Protein AF-A0A382NMR7-F1 (afdb_monomer_lite)

Radius of gyration: 14.99 Å; chains: 1; bounding box: 38×22×37 Å

Structure (mmCIF, N/CA/C/O backbone):
data_AF-A0A382NMR7-F1
#
_entry.id   AF-A0A382NMR7-F1
#
loop_
_atom_site.group_PDB
_atom_site.id
_atom_site.type_symbol
_atom_site.label_atom_id
_atom_site.label_alt_id
_atom_site.label_comp_id
_atom_site.label_asym_id
_atom_site.label_entity_id
_atom_site.label_seq_id
_atom_site.pdbx_PDB_ins_code
_atom_site.Cartn_x
_atom_site.Cartn_y
_atom_site.Cartn_z
_atom_site.occupancy
_atom_site.B_iso_or_equiv
_atom_site.auth_seq_id
_atom_site.auth_comp_id
_atom_site.auth_asym_id
_atom_site.auth_atom_id
_atom_site.pdbx_PDB_model_num
ATOM 1 N N . SER A 1 1 ? 13.435 4.772 -14.706 1.00 70.00 1 SER A N 1
ATOM 2 C CA . SER A 1 1 ? 12.313 4.580 -13.760 1.00 70.00 1 SER A CA 1
ATOM 3 C C . SER A 1 1 ? 11.799 3.152 -13.879 1.00 70.00 1 SER A C 1
ATOM 5 O O . SER A 1 1 ? 11.372 2.761 -14.958 1.00 70.00 1 SER A O 1
ATOM 7 N N . ALA A 1 2 ? 11.875 2.361 -12.801 1.00 80.94 2 ALA A N 1
ATOM 8 C CA . ALA A 1 2 ? 11.530 0.931 -12.812 1.00 80.94 2 ALA A CA 1
ATOM 9 C C . ALA A 1 2 ? 10.102 0.664 -13.328 1.00 80.94 2 ALA A C 1
ATOM 11 O O . ALA A 1 2 ? 9.911 -0.187 -14.187 1.00 80.94 2 ALA A O 1
ATOM 12 N N . VAL A 1 3 ? 9.124 1.477 -12.911 1.00 86.19 3 VAL A N 1
ATOM 13 C CA . VAL A 1 3 ? 7.728 1.383 -13.380 1.00 86.19 3 VAL A CA 1
ATOM 14 C C . VAL A 1 3 ? 7.607 1.604 -14.893 1.00 86.19 3 VAL A C 1
ATOM 16 O O . VAL A 1 3 ? 6.894 0.868 -15.565 1.00 86.19 3 VAL A O 1
ATOM 19 N N . SER A 1 4 ? 8.349 2.559 -15.465 1.00 89.56 4 SER A N 1
ATOM 20 C CA . SER A 1 4 ? 8.329 2.805 -16.914 1.00 89.56 4 SER A CA 1
ATOM 21 C C . SER A 1 4 ? 8.871 1.617 -17.713 1.00 89.56 4 SER A C 1
ATOM 23 O O . SER A 1 4 ? 8.371 1.350 -18.801 1.00 89.56 4 SER A O 1
ATOM 25 N N . ASN A 1 5 ? 9.859 0.887 -17.184 1.00 92.12 5 ASN A N 1
ATOM 26 C CA . ASN A 1 5 ? 10.336 -0.344 -17.820 1.00 92.12 5 ASN A CA 1
ATOM 27 C C . ASN A 1 5 ? 9.289 -1.457 -17.734 1.00 92.12 5 ASN A C 1
ATOM 29 O O . ASN A 1 5 ? 9.021 -2.096 -18.744 1.00 92.12 5 ASN A O 1
ATOM 33 N N . LEU A 1 6 ? 8.632 -1.627 -16.580 1.00 91.19 6 LEU A N 1
ATOM 34 C CA . LEU A 1 6 ? 7.552 -2.609 -16.425 1.00 91.19 6 LEU A CA 1
ATOM 35 C C . LEU A 1 6 ? 6.405 -2.374 -17.419 1.00 91.19 6 LEU A C 1
ATOM 37 O O . LEU A 1 6 ? 5.861 -3.336 -17.954 1.00 91.19 6 LEU A O 1
ATOM 41 N N . ILE A 1 7 ? 6.074 -1.110 -17.708 1.00 91.81 7 ILE A N 1
ATOM 42 C CA . ILE A 1 7 ? 5.064 -0.752 -18.715 1.00 91.81 7 ILE A CA 1
ATOM 43 C C . ILE A 1 7 ? 5.536 -1.138 -20.124 1.00 91.81 7 ILE A C 1
ATOM 45 O O . ILE A 1 7 ? 4.792 -1.787 -20.853 1.00 91.81 7 ILE A O 1
ATOM 49 N N . ARG A 1 8 ? 6.773 -0.785 -20.506 1.00 95.12 8 ARG A N 1
ATOM 50 C CA . ARG A 1 8 ? 7.324 -1.111 -21.839 1.00 95.12 8 ARG A CA 1
ATOM 51 C C . ARG A 1 8 ? 7.439 -2.615 -22.079 1.00 95.12 8 ARG A C 1
ATOM 53 O O . ARG A 1 8 ? 7.224 -3.073 -23.192 1.00 95.12 8 ARG A O 1
ATOM 60 N N . GLU A 1 9 ? 7.759 -3.375 -21.037 1.00 93.62 9 GLU A N 1
ATOM 61 C CA . GLU A 1 9 ? 7.925 -4.830 -21.096 1.00 93.62 9 GLU A CA 1
ATOM 62 C C . GLU A 1 9 ? 6.608 -5.602 -20.895 1.00 93.62 9 GLU A C 1
ATOM 64 O O . GLU A 1 9 ? 6.632 -6.824 -20.781 1.00 93.62 9 GLU A O 1
ATOM 69 N N . SER A 1 10 ? 5.456 -4.919 -20.826 1.00 92.19 10 SER A N 1
ATOM 70 C CA . SER A 1 10 ? 4.142 -5.531 -20.547 1.00 92.19 10 SER A CA 1
ATOM 71 C C . SER A 1 10 ? 4.081 -6.332 -19.232 1.00 92.19 10 SER A C 1
ATOM 73 O O . SER A 1 10 ? 3.211 -7.176 -19.036 1.00 92.19 10 SER A O 1
ATOM 75 N N . LYS A 1 11 ? 4.968 -6.030 -18.277 1.00 92.19 11 LYS A N 1
ATOM 76 C CA . LYS A 1 11 ? 5.018 -6.623 -16.928 1.00 92.19 11 LYS A CA 1
ATOM 77 C C . LYS A 1 11 ? 4.172 -5.817 -15.940 1.00 92.19 11 LYS A C 1
ATOM 79 O O . LYS A 1 11 ? 4.594 -5.516 -14.823 1.00 92.19 11 LYS A O 1
ATOM 84 N N . THR A 1 12 ? 2.965 -5.439 -16.354 1.00 89.75 12 THR A N 1
ATOM 85 C CA . THR A 1 12 ? 2.071 -4.553 -15.588 1.00 89.75 12 THR A CA 1
ATOM 86 C C . THR A 1 12 ? 1.644 -5.152 -14.247 1.00 89.75 12 THR A C 1
ATOM 88 O O . THR A 1 12 ? 1.480 -4.425 -13.271 1.00 89.75 12 THR A O 1
ATOM 91 N N . PHE A 1 13 ? 1.572 -6.480 -14.152 1.00 90.44 13 PHE A N 1
ATOM 92 C CA . PHE A 1 13 ? 1.280 -7.206 -12.913 1.00 90.44 13 PHE A CA 1
ATOM 93 C C . PHE A 1 13 ? 2.327 -6.998 -11.803 1.00 90.44 13 PHE A C 1
ATOM 95 O O . PHE A 1 13 ? 2.028 -7.237 -10.638 1.00 90.44 13 PHE A O 1
ATOM 102 N N . GLN A 1 14 ? 3.541 -6.536 -12.132 1.00 90.19 14 GLN A N 1
ATOM 103 C CA . GLN A 1 14 ? 4.587 -6.228 -11.145 1.00 90.19 14 GLN A CA 1
ATOM 104 C C . GLN A 1 14 ? 4.502 -4.791 -10.606 1.00 90.19 14 GLN A C 1
ATOM 106 O O . GLN A 1 14 ? 5.179 -4.455 -9.632 1.00 90.19 14 GLN A O 1
ATOM 111 N N . ILE A 1 15 ? 3.675 -3.929 -11.210 1.00 90.06 15 ILE A N 1
ATOM 112 C CA . ILE A 1 15 ? 3.513 -2.530 -10.790 1.00 90.06 15 ILE A CA 1
ATOM 113 C C . ILE A 1 15 ? 3.058 -2.418 -9.322 1.00 90.06 15 ILE A C 1
ATOM 115 O O . ILE A 1 15 ? 3.643 -1.602 -8.611 1.00 90.06 15 ILE A O 1
ATOM 119 N N . PRO A 1 16 ? 2.116 -3.234 -8.803 1.00 89.75 16 PRO A N 1
ATOM 120 C CA . PRO A 1 16 ? 1.754 -3.203 -7.383 1.00 89.75 16 PRO A CA 1
ATOM 121 C C . PRO A 1 16 ? 2.944 -3.453 -6.441 1.00 89.75 16 PRO A C 1
ATOM 123 O O . PRO A 1 16 ? 3.114 -2.736 -5.454 1.00 89.75 16 PRO A O 1
ATOM 126 N N . SER A 1 17 ? 3.823 -4.407 -6.768 1.00 89.25 17 SER A N 1
ATOM 127 C CA . SER A 1 17 ? 5.049 -4.672 -5.999 1.00 89.25 17 SER A CA 1
ATOM 128 C C . SER A 1 17 ? 6.048 -3.512 -6.091 1.00 89.25 17 SER A C 1
ATOM 130 O O . SER A 1 17 ? 6.699 -3.154 -5.105 1.00 89.25 17 SER A O 1
ATOM 132 N N . ALA A 1 18 ? 6.144 -2.868 -7.257 1.00 90.69 18 ALA A N 1
ATOM 133 C CA . ALA A 1 18 ? 6.953 -1.665 -7.427 1.00 90.69 18 ALA A CA 1
ATOM 134 C C . ALA A 1 18 ? 6.406 -0.479 -6.609 1.00 90.69 18 ALA A C 1
ATOM 136 O O . ALA A 1 18 ? 7.187 0.256 -6.012 1.00 90.69 18 ALA A O 1
ATOM 137 N N . ILE A 1 19 ? 5.082 -0.326 -6.510 1.00 90.75 19 ILE A N 1
ATOM 138 C CA . ILE A 1 19 ? 4.429 0.684 -5.662 1.00 90.75 19 ILE A CA 1
ATOM 139 C C . ILE A 1 19 ? 4.730 0.425 -4.180 1.00 90.75 19 ILE A C 1
ATOM 141 O O . ILE A 1 19 ? 5.107 1.354 -3.468 1.00 90.75 19 ILE A O 1
ATOM 145 N N . GLN A 1 20 ? 4.639 -0.830 -3.718 1.00 86.44 20 GLN A N 1
ATOM 146 C CA . GLN A 1 20 ? 4.964 -1.192 -2.330 1.00 86.44 20 GLN A CA 1
ATOM 147 C C . GLN A 1 20 ? 6.419 -0.866 -1.964 1.00 86.44 20 GLN A C 1
ATOM 149 O O . GLN A 1 20 ? 6.683 -0.296 -0.905 1.00 86.44 20 GLN A O 1
ATOM 154 N N . THR A 1 21 ? 7.370 -1.188 -2.843 1.00 89.12 21 THR A N 1
ATOM 155 C CA . THR A 1 21 ? 8.801 -0.904 -2.621 1.00 89.12 21 THR A CA 1
ATOM 156 C C . THR A 1 21 ? 9.170 0.566 -2.871 1.00 89.12 21 THR A C 1
ATOM 158 O O . THR A 1 21 ? 10.163 1.067 -2.340 1.00 89.12 21 THR A O 1
ATOM 161 N N . GLY A 1 22 ? 8.346 1.292 -3.630 1.00 87.88 22 GLY A N 1
ATOM 162 C CA . GLY A 1 22 ? 8.508 2.703 -3.975 1.00 87.88 22 GLY A CA 1
ATOM 163 C C . GLY A 1 22 ? 8.031 3.697 -2.916 1.00 87.88 22 GLY A C 1
ATOM 164 O O . GLY A 1 22 ? 8.028 4.898 -3.183 1.00 87.88 22 GLY A O 1
ATOM 165 N N . LYS A 1 23 ? 7.660 3.243 -1.712 1.00 85.44 23 LYS A N 1
ATOM 166 C CA . LYS A 1 23 ? 7.109 4.094 -0.642 1.00 85.44 23 LYS A CA 1
ATOM 167 C C . LYS A 1 23 ? 7.997 5.294 -0.286 1.00 85.44 23 LYS A C 1
ATOM 169 O O . LYS A 1 23 ? 7.499 6.385 -0.033 1.00 85.44 23 LYS A O 1
ATOM 174 N N . LYS A 1 24 ? 9.323 5.127 -0.364 1.00 86.94 24 LYS A N 1
ATOM 175 C CA . LYS A 1 24 ? 10.316 6.203 -0.155 1.00 86.94 24 LYS A CA 1
ATOM 176 C C . LYS A 1 24 ? 10.244 7.341 -1.183 1.00 86.94 24 LYS A C 1
ATOM 178 O O . LYS A 1 24 ? 10.735 8.429 -0.920 1.00 86.94 24 LYS A O 1
ATOM 183 N N . TYR A 1 25 ? 9.648 7.084 -2.344 1.00 87.69 25 TYR A N 1
ATOM 184 C CA . TYR A 1 25 ? 9.419 8.063 -3.406 1.00 87.69 25 TYR A CA 1
ATOM 185 C C . TYR A 1 25 ? 7.994 8.635 -3.372 1.00 87.69 25 TYR A C 1
ATOM 187 O O . TYR A 1 25 ? 7.559 9.239 -4.346 1.00 87.69 25 TYR A O 1
ATOM 195 N N . GLY A 1 26 ? 7.244 8.406 -2.287 1.00 87.56 26 GLY A N 1
ATOM 196 C CA . GLY A 1 26 ? 5.853 8.843 -2.161 1.00 87.56 26 GLY A CA 1
ATOM 197 C C . GLY A 1 26 ? 4.847 7.950 -2.887 1.00 87.56 26 GLY A C 1
ATOM 198 O O . GLY A 1 26 ? 3.688 8.329 -3.016 1.00 87.56 26 GLY A O 1
ATOM 199 N N . MET A 1 27 ? 5.254 6.765 -3.362 1.00 92.31 27 MET A N 1
ATOM 200 C CA . MET A 1 27 ? 4.296 5.802 -3.907 1.00 92.31 27 MET A CA 1
ATOM 201 C C . MET A 1 27 ? 3.433 5.227 -2.783 1.00 92.31 27 MET A C 1
ATOM 203 O O . MET A 1 27 ? 3.921 4.931 -1.691 1.00 92.31 27 MET A O 1
ATOM 207 N N . GLN A 1 28 ? 2.149 5.042 -3.063 1.00 91.50 28 GLN A N 1
ATOM 208 C CA . GLN A 1 28 ? 1.181 4.574 -2.083 1.00 91.50 28 GLN A CA 1
ATOM 209 C C . GLN A 1 28 ? 0.219 3.586 -2.734 1.00 91.50 28 GLN A C 1
ATOM 211 O O . GLN A 1 28 ? -0.275 3.820 -3.837 1.00 91.50 28 GLN A O 1
ATOM 216 N N . SER A 1 29 ? -0.027 2.466 -2.054 1.00 90.75 29 SER A N 1
ATOM 217 C CA . SER A 1 29 ? -1.075 1.528 -2.451 1.00 90.75 29 SER A CA 1
ATOM 218 C C . SER A 1 29 ? -2.441 2.026 -1.975 1.00 90.75 29 SER A C 1
ATOM 220 O O . SER A 1 29 ? -2.530 2.729 -0.966 1.00 90.75 29 SER A O 1
ATOM 222 N N . LEU A 1 30 ? -3.511 1.639 -2.674 1.00 90.25 30 LEU A N 1
ATOM 223 C CA . LEU A 1 30 ? -4.877 1.985 -2.271 1.00 90.25 30 LEU A CA 1
ATOM 224 C C . LEU A 1 30 ? -5.165 1.526 -0.834 1.00 90.25 30 LEU A C 1
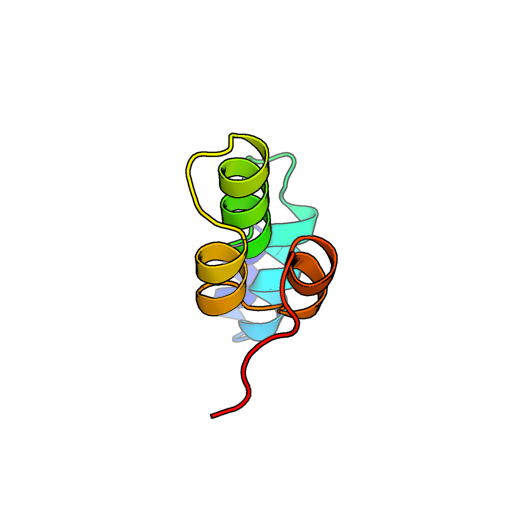ATOM 226 O O . LEU A 1 30 ? -5.650 2.310 -0.025 1.00 90.25 30 LEU A O 1
ATOM 230 N N . ASP A 1 31 ? -4.778 0.297 -0.491 1.00 89.75 31 ASP A N 1
ATOM 231 C CA . ASP A 1 31 ? -4.973 -0.242 0.856 1.00 89.75 31 ASP A CA 1
ATOM 232 C C . ASP A 1 31 ? -4.225 0.568 1.924 1.00 89.75 31 ASP A C 1
ATOM 234 O O . ASP A 1 31 ? -4.762 0.801 3.002 1.00 89.75 31 ASP A O 1
ATOM 238 N N . ASP A 1 32 ? -3.003 1.036 1.640 1.00 90.44 32 ASP A N 1
ATOM 239 C CA . ASP A 1 32 ? -2.266 1.889 2.581 1.00 90.44 32 ASP A CA 1
ATOM 240 C C . ASP A 1 32 ? -2.952 3.250 2.773 1.00 90.44 32 ASP A C 1
ATOM 242 O O . ASP A 1 32 ? -2.917 3.800 3.874 1.00 90.44 32 ASP A O 1
ATOM 246 N N . ALA A 1 33 ? -3.564 3.807 1.722 1.00 91.94 33 ALA A N 1
ATOM 247 C CA . ALA A 1 33 ? -4.344 5.043 1.809 1.00 91.94 33 ALA A CA 1
ATOM 248 C C . ALA A 1 33 ? -5.613 4.859 2.636 1.00 91.94 33 ALA A C 1
ATOM 250 O O . ALA A 1 33 ? -5.844 5.615 3.577 1.00 91.94 33 ALA A O 1
ATOM 251 N N . ILE A 1 34 ? -6.378 3.806 2.357 1.00 91.50 34 ILE A N 1
ATOM 252 C CA . ILE A 1 34 ? -7.577 3.464 3.122 1.00 91.50 34 ILE A CA 1
ATOM 253 C C . ILE A 1 34 ? -7.214 3.226 4.594 1.00 91.50 34 ILE A C 1
ATOM 255 O O . ILE A 1 34 ? -7.870 3.750 5.489 1.00 91.50 34 ILE A O 1
ATOM 259 N N . LEU A 1 35 ? -6.126 2.503 4.870 1.00 90.12 35 LEU A N 1
ATOM 260 C CA . LEU A 1 35 ? -5.671 2.240 6.235 1.00 90.12 35 LEU A CA 1
ATOM 261 C C . LEU A 1 35 ? -5.227 3.517 6.964 1.00 90.12 35 LEU A C 1
ATOM 263 O O . LEU A 1 35 ? -5.437 3.635 8.172 1.00 90.12 35 LEU A O 1
ATOM 267 N N . ALA A 1 36 ? -4.619 4.474 6.259 1.00 91.75 36 ALA A N 1
ATOM 268 C CA . ALA A 1 36 ? -4.282 5.775 6.829 1.00 91.75 36 ALA A CA 1
ATOM 269 C C . ALA A 1 36 ? -5.547 6.561 7.210 1.00 91.75 36 ALA A C 1
ATOM 271 O O . ALA A 1 36 ? -5.661 7.018 8.345 1.00 91.75 36 ALA A O 1
ATOM 272 N N . GLU A 1 37 ? -6.528 6.640 6.310 1.00 91.62 37 GLU A N 1
ATOM 273 C CA . GLU A 1 37 ? -7.792 7.349 6.548 1.00 91.62 37 GLU A CA 1
ATOM 274 C C . GLU A 1 37 ? -8.636 6.677 7.649 1.00 91.62 37 GLU A C 1
ATOM 276 O O . GLU A 1 37 ? -9.242 7.366 8.478 1.00 91.62 37 GLU A O 1
ATOM 281 N N . LEU A 1 38 ? -8.600 5.341 7.733 1.00 89.38 38 LEU A N 1
ATOM 282 C CA . LEU A 1 38 ? -9.212 4.560 8.810 1.00 89.38 38 LEU A CA 1
ATOM 283 C C . LEU A 1 38 ? -8.562 4.870 10.165 1.00 89.38 38 LEU A C 1
ATOM 285 O O . LEU A 1 38 ? -9.256 5.112 11.152 1.00 89.38 38 LEU A O 1
ATOM 289 N N . LYS A 1 39 ? -7.224 4.925 10.225 1.00 88.62 39 LYS A N 1
ATOM 290 C CA . LYS A 1 39 ? -6.487 5.317 11.441 1.00 88.62 39 LYS A CA 1
ATOM 291 C C . LYS A 1 39 ? -6.763 6.764 11.842 1.00 88.62 39 LYS A C 1
ATOM 293 O O . LYS A 1 39 ? -6.848 7.058 13.033 1.00 88.62 39 LYS A O 1
ATOM 298 N N . SER A 1 40 ? -6.954 7.646 10.866 1.00 92.38 40 SER A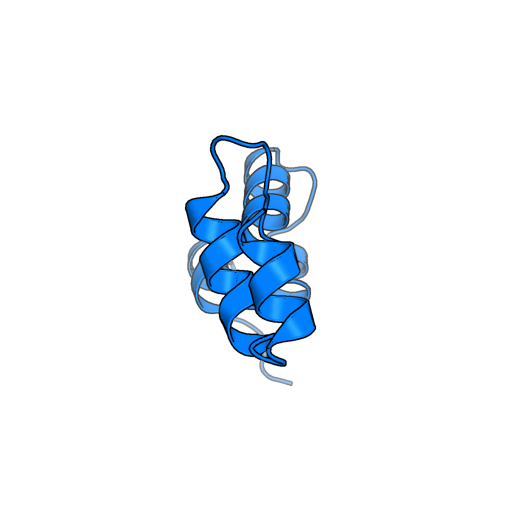 N 1
ATOM 299 C CA . SER A 1 40 ? -7.396 9.026 11.077 1.00 92.38 40 SER A CA 1
ATOM 300 C C . SER A 1 40 ? -8.884 9.148 11.430 1.00 92.38 40 SER A C 1
ATOM 302 O O . SER A 1 40 ? -9.349 10.267 11.630 1.00 92.38 40 SER A O 1
ATOM 304 N N . LYS A 1 41 ? -9.625 8.031 11.540 1.00 87.56 41 LYS A N 1
ATOM 305 C CA . LYS A 1 41 ? -11.063 7.970 11.864 1.00 87.56 41 LYS A CA 1
ATOM 306 C C . LYS A 1 41 ? -11.953 8.776 10.910 1.00 87.56 41 LYS A C 1
ATOM 308 O O . LYS A 1 41 ? -13.030 9.215 11.303 1.00 87.56 41 LYS A O 1
ATOM 313 N N . LYS A 1 42 ? -11.511 8.985 9.668 1.00 90.50 42 LYS A N 1
ATOM 314 C CA . LYS A 1 42 ? -12.292 9.703 8.650 1.00 90.50 42 LYS A CA 1
ATOM 315 C C . LYS A 1 42 ? -13.298 8.804 7.935 1.00 90.50 42 LYS A C 1
ATOM 317 O O . LYS A 1 42 ? -14.290 9.303 7.418 1.00 90.50 42 LYS A O 1
ATOM 322 N N . ILE A 1 43 ? -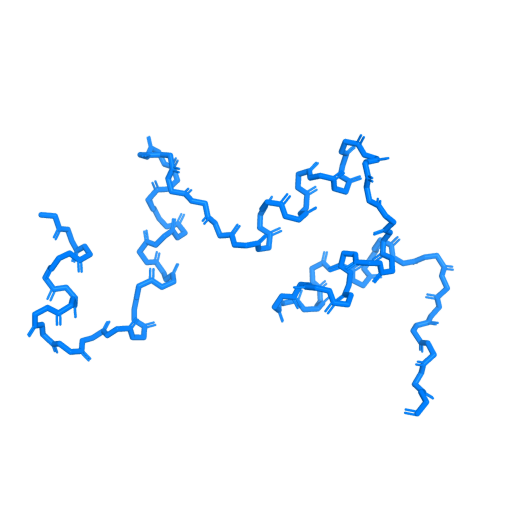13.036 7.499 7.912 1.00 89.75 43 ILE A N 1
ATOM 323 C CA . ILE A 1 43 ? -13.899 6.477 7.311 1.00 89.75 43 ILE A CA 1
ATOM 324 C C . ILE A 1 43 ? -14.223 5.391 8.336 1.00 89.75 43 ILE A C 1
ATOM 326 O O . ILE A 1 43 ? -13.470 5.189 9.296 1.00 89.75 43 ILE A O 1
ATOM 330 N N . SER A 1 44 ? -15.339 4.690 8.136 1.00 88.50 44 SER A N 1
ATOM 331 C CA . SER A 1 44 ? -15.690 3.532 8.955 1.00 88.50 44 SER A CA 1
ATOM 332 C C . SER A 1 44 ? -14.848 2.307 8.568 1.00 88.50 4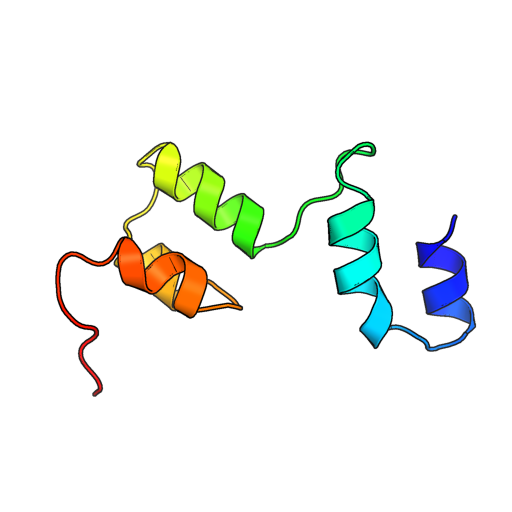4 SER A C 1
ATOM 334 O O . SER A 1 44 ? -14.303 2.220 7.465 1.00 88.50 44 SER A O 1
ATOM 336 N N . ALA A 1 45 ? -14.724 1.341 9.484 1.00 86.75 45 ALA A N 1
ATOM 337 C CA . ALA A 1 45 ? -14.047 0.076 9.187 1.00 86.75 45 ALA A CA 1
ATOM 338 C C . ALA A 1 45 ? -14.801 -0.746 8.127 1.00 86.75 45 ALA A C 1
ATOM 340 O O . ALA A 1 45 ? -14.173 -1.477 7.368 1.00 86.75 45 ALA A O 1
ATOM 341 N N . GLU A 1 46 ? -16.124 -0.592 8.061 1.00 87.19 46 GLU A N 1
ATOM 342 C CA . GLU A 1 46 ? -17.003 -1.229 7.077 1.00 87.19 46 GLU A CA 1
ATOM 343 C C . GLU A 1 46 ? -16.731 -0.668 5.675 1.00 87.19 46 GLU A C 1
ATOM 345 O O . GLU A 1 46 ? -16.471 -1.438 4.754 1.00 87.19 46 GLU A O 1
ATOM 350 N N . ASP A 1 47 ? -16.648 0.660 5.533 1.00 87.44 47 ASP A N 1
ATOM 351 C CA . ASP A 1 47 ? -16.288 1.315 4.266 1.00 87.44 47 ASP A CA 1
ATOM 352 C C . ASP A 1 47 ? -14.862 0.960 3.832 1.00 87.44 47 ASP A C 1
ATOM 354 O O . ASP A 1 47 ? -14.594 0.709 2.656 1.00 87.44 47 ASP A O 1
ATOM 358 N N . ALA A 1 48 ? -13.929 0.920 4.788 1.00 88.62 48 ALA A N 1
ATOM 359 C CA . ALA A 1 48 ? -12.552 0.523 4.528 1.00 88.62 48 ALA A CA 1
ATOM 360 C C . ALA A 1 48 ? -12.472 -0.925 4.025 1.00 88.62 48 ALA A C 1
ATOM 362 O O . ALA A 1 48 ? -11.746 -1.215 3.073 1.00 88.62 48 ALA A O 1
ATOM 363 N N . TYR A 1 49 ? -13.248 -1.823 4.635 1.00 87.38 49 TYR A N 1
ATOM 364 C CA . TYR A 1 49 ? -13.363 -3.203 4.194 1.00 87.38 49 TYR A CA 1
ATOM 365 C C . TYR A 1 49 ? -14.014 -3.294 2.813 1.00 87.38 49 TYR A C 1
ATOM 367 O O . TYR A 1 49 ? -13.460 -3.968 1.954 1.00 87.38 49 TYR A O 1
ATOM 375 N N . ASP A 1 50 ? -15.113 -2.586 2.540 1.00 88.75 50 ASP A N 1
ATOM 376 C CA . ASP A 1 50 ? -15.806 -2.608 1.242 1.00 88.75 50 ASP A CA 1
ATOM 377 C C . ASP A 1 50 ? -14.933 -2.074 0.093 1.00 88.75 50 ASP A C 1
ATOM 379 O O . ASP A 1 50 ? -14.885 -2.667 -0.987 1.00 88.75 50 ASP A O 1
ATOM 383 N N . LYS A 1 51 ? -14.155 -1.013 0.333 1.00 88.19 51 LYS A N 1
ATOM 384 C CA . LYS A 1 51 ? -13.308 -0.381 -0.695 1.00 88.19 51 LYS A CA 1
ATOM 385 C C . LYS A 1 51 ? -11.890 -0.944 -0.798 1.00 88.19 51 LYS A C 1
ATOM 387 O O . LYS A 1 51 ? -11.233 -0.722 -1.813 1.00 88.19 51 LYS A O 1
ATOM 392 N N . GLY A 1 52 ? -11.411 -1.666 0.214 1.00 87.44 52 GLY A N 1
ATOM 393 C CA . GLY A 1 52 ? -10.082 -2.280 0.210 1.00 87.44 52 GLY A CA 1
ATOM 394 C C . GLY A 1 52 ? -9.944 -3.404 -0.820 1.00 87.44 52 GLY A C 1
ATOM 395 O O . GLY A 1 52 ? -10.895 -4.148 -1.066 1.00 87.44 52 GLY A O 1
ATOM 396 N N . ILE A 1 53 ? -8.750 -3.557 -1.397 1.00 87.31 53 ILE A N 1
ATOM 397 C CA . ILE A 1 53 ? -8.417 -4.679 -2.287 1.00 87.31 53 ILE A CA 1
ATOM 398 C C . ILE A 1 53 ? -8.121 -5.914 -1.436 1.00 87.31 53 ILE A C 1
ATOM 400 O O . ILE A 1 53 ? -8.743 -6.960 -1.614 1.00 87.31 53 ILE A O 1
ATOM 404 N N . VAL A 1 54 ? -7.202 -5.792 -0.473 1.00 86.69 54 VAL A N 1
ATOM 405 C CA . VAL A 1 54 ? -6.875 -6.886 0.450 1.00 86.69 54 VAL A CA 1
ATOM 406 C C . VAL A 1 54 ? -7.761 -6.792 1.688 1.00 86.69 54 VAL A C 1
ATOM 408 O O . VAL A 1 54 ? -7.405 -6.174 2.693 1.00 86.69 54 VAL A O 1
ATOM 411 N N . LYS A 1 55 ? -8.929 -7.433 1.607 1.00 83.94 55 LYS A N 1
ATOM 412 C CA . LYS A 1 55 ? -9.958 -7.466 2.658 1.00 83.94 55 LYS A CA 1
ATOM 413 C C . LYS A 1 55 ? -9.417 -7.896 4.027 1.00 83.94 55 LYS A C 1
ATOM 415 O O . LYS A 1 55 ? -9.765 -7.282 5.034 1.00 83.94 55 LYS A O 1
ATOM 420 N N . ASP A 1 56 ? -8.494 -8.859 4.062 1.00 85.44 56 ASP A N 1
ATOM 421 C CA . ASP A 1 56 ? -7.852 -9.357 5.292 1.00 85.44 56 ASP A CA 1
ATOM 422 C C . ASP A 1 56 ? -7.101 -8.283 6.088 1.00 85.44 56 ASP A C 1
ATOM 424 O O . ASP A 1 56 ? -6.894 -8.417 7.291 1.00 85.44 56 ASP A O 1
ATOM 428 N N . ARG A 1 57 ? -6.687 -7.184 5.446 1.00 83.81 57 ARG A N 1
ATOM 429 C CA . ARG A 1 57 ? -6.032 -6.074 6.156 1.00 83.81 57 ARG A CA 1
ATOM 430 C C . ARG A 1 57 ? -7.020 -5.251 6.979 1.00 83.81 57 ARG A C 1
ATOM 432 O O . ARG A 1 57 ? -6.595 -4.543 7.890 1.00 83.81 57 ARG A O 1
ATOM 439 N N . PHE A 1 58 ? -8.310 -5.340 6.661 1.00 85.94 58 PHE A N 1
ATOM 440 C CA . PHE A 1 58 ? -9.376 -4.539 7.257 1.00 85.94 58 PHE A CA 1
ATOM 441 C C . PHE A 1 58 ? -10.309 -5.360 8.155 1.00 85.94 58 PHE A C 1
ATOM 443 O O . PHE A 1 58 ? -10.939 -4.781 9.037 1.00 85.94 58 PHE A O 1
ATOM 450 N N . THR A 1 59 ? -10.343 -6.691 8.013 1.00 82.06 59 THR A N 1
ATOM 451 C CA . THR A 1 59 ? -11.160 -7.596 8.848 1.00 82.06 59 THR A CA 1
ATOM 452 C C . THR A 1 59 ? -10.909 -7.409 10.342 1.00 82.06 59 THR A C 1
ATOM 454 O O . THR A 1 59 ? -11.860 -7.324 11.112 1.00 82.06 59 THR A O 1
ATOM 457 N N . SER A 1 60 ? -9.650 -7.243 10.757 1.00 81.75 60 SER A N 1
ATOM 458 C CA . SER A 1 60 ? -9.275 -7.017 12.163 1.00 81.75 60 SER A CA 1
ATOM 459 C C . SER A 1 60 ? -9.804 -5.706 12.760 1.00 81.75 60 SER A C 1
ATOM 461 O O . SER A 1 60 ? -9.781 -5.535 13.977 1.00 81.75 60 SER A O 1
ATOM 463 N N . PHE A 1 61 ? -10.245 -4.761 11.925 1.00 81.62 61 PHE A N 1
ATOM 464 C CA . PHE A 1 61 ? -10.802 -3.478 12.361 1.00 81.62 61 PHE A CA 1
ATOM 465 C C . PHE A 1 61 ? -12.337 -3.477 12.401 1.00 81.62 61 PHE A C 1
ATOM 467 O O . PHE A 1 61 ? -12.928 -2.531 12.928 1.00 81.62 61 PHE A O 1
ATOM 474 N N . LEU A 1 62 ? -12.988 -4.517 11.870 1.00 78.94 62 LEU A N 1
ATOM 475 C CA . LEU A 1 62 ? -14.440 -4.652 11.894 1.00 78.94 62 LEU A CA 1
ATOM 476 C C . LEU A 1 62 ? -14.918 -5.011 13.307 1.00 78.94 62 LEU A C 1
ATOM 478 O O . LEU A 1 62 ? -14.43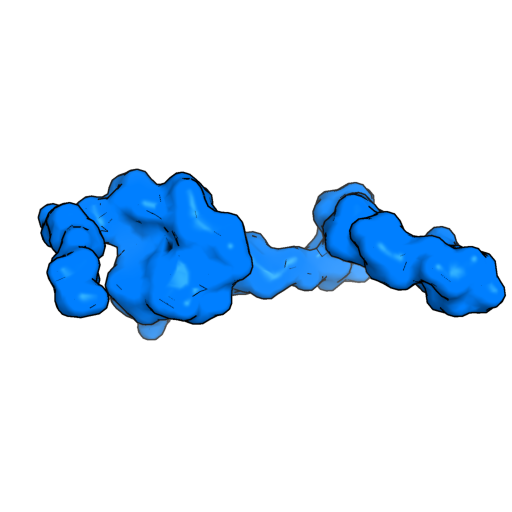6 -5.954 13.929 1.00 78.94 62 LEU A O 1
ATOM 482 N N . LYS A 1 63 ? -15.891 -4.250 13.821 1.00 69.44 63 LYS A N 1
ATOM 483 C CA . LYS A 1 63 ? -16.532 -4.524 15.122 1.00 69.44 63 LYS A CA 1
ATOM 484 C C . LYS A 1 63 ? -17.663 -5.548 15.031 1.00 69.44 63 LYS A C 1
ATOM 486 O O . LYS A 1 63 ? -18.012 -6.151 16.040 1.00 69.44 63 LYS A O 1
ATOM 491 N N . LYS A 1 64 ? -18.251 -5.714 13.847 1.00 64.88 64 LYS A N 1
ATOM 492 C CA . LYS A 1 64 ? -19.262 -6.727 13.544 1.00 64.88 64 LYS A CA 1
ATOM 493 C C . LYS A 1 64 ? -18.681 -7.683 12.500 1.00 64.88 64 LYS A C 1
ATOM 495 O O . LYS A 1 64 ? -17.993 -7.203 11.598 1.00 64.88 64 LYS A O 1
ATOM 500 N N . PRO A 1 65 ? -18.908 -9.004 12.616 1.00 59.16 65 PRO A N 1
ATOM 501 C CA . PRO A 1 65 ? -18.545 -9.926 11.549 1.00 59.16 65 PRO A CA 1
ATOM 502 C C . PRO A 1 65 ? -19.240 -9.473 10.254 1.00 59.16 65 PRO A C 1
ATOM 504 O O . PRO A 1 65 ? -20.390 -9.034 10.332 1.00 59.16 65 PRO A O 1
ATOM 507 N N . PRO A 1 66 ? -18.553 -9.509 9.098 1.00 59.78 66 PRO A N 1
ATOM 508 C CA . PRO A 1 66 ? -19.139 -9.058 7.843 1.00 59.78 66 PRO A CA 1
ATOM 509 C C . PRO A 1 66 ? -20.433 -9.836 7.575 1.00 59.78 66 PRO A C 1
ATOM 511 O O . PRO A 1 66 ? -20.431 -11.068 7.604 1.00 59.78 66 PRO A O 1
ATOM 514 N N . GLU A 1 67 ? -21.539 -9.116 7.362 1.00 57.00 67 GLU A N 1
ATOM 515 C CA . GLU A 1 67 ? -22.778 -9.712 6.865 1.00 57.00 67 GLU A CA 1
ATOM 516 C C . GLU A 1 67 ? -22.505 -10.203 5.444 1.00 57.00 67 GLU A C 1
ATOM 518 O O . GLU A 1 67 ? -22.410 -9.423 4.498 1.00 57.00 67 GLU A O 1
ATOM 523 N N . PHE A 1 68 ? -22.318 -11.514 5.310 1.00 57.62 68 PHE A N 1
ATOM 524 C CA . PHE A 1 68 ? -22.438 -12.185 4.028 1.00 57.62 68 PHE A CA 1
ATOM 525 C C . PHE A 1 68 ? -23.927 -12.164 3.670 1.00 57.62 68 PHE A C 1
ATOM 527 O O . PHE A 1 68 ? -24.700 -12.932 4.243 1.00 57.62 68 PHE A O 1
ATOM 534 N N . ILE A 1 69 ? -24.325 -11.238 2.796 1.00 49.84 69 ILE A N 1
ATOM 535 C CA . ILE A 1 69 ? -25.609 -11.320 2.086 1.00 49.84 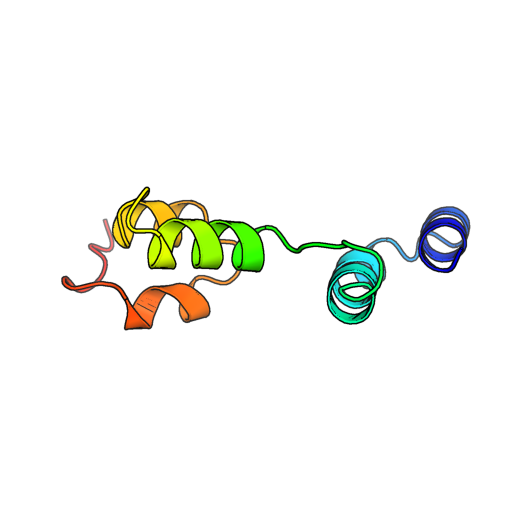69 ILE A CA 1
ATOM 536 C C . ILE A 1 69 ? -25.403 -12.189 0.849 1.00 49.84 69 ILE A C 1
ATOM 538 O O . ILE A 1 69 ? -24.389 -11.962 0.146 1.00 49.84 69 ILE A O 1
#

InterPro domains:
  IPR027417 P-loop containing nucleoside triphosphate hydrolase [G3DSA:3.40.50.300] (1-66)

Organism: NCBI:txid408172

Sequence (69 aa):
SAVSNLIRESKTFQIPSAIQTGKKYGMQSLDDAILAELKSKKISAEDAYDKGIVKDRFTSFLKKPPEFI

Foldseek 3Di:
DVCVVCVVVVVNVCVVVVLVVCVVVVRDDPLRVLVVCVVVVVDALVVSLVPDPPNVVSCVRDPDHDPPD

Secondary structure (DSSP, 8-state):
-HHHHHHHTT-GGGHHHHHHHGGGGT---HHHHHHHHHHTTSS-HHHHHHH-SSTHHHHTT-SS-----

pLDDT: mean 85.4, std 9.6, range [49.84, 95.12]